Protein AF-A0A6C0CET1-F1 (afdb_monomer)

Structure (mmCIF, N/CA/C/O backbone):
data_AF-A0A6C0CET1-F1
#
_entry.id   AF-A0A6C0CET1-F1
#
loop_
_atom_site.group_PDB
_atom_site.id
_atom_site.type_symbol
_atom_site.label_atom_id
_atom_site.label_alt_id
_atom_site.label_comp_id
_atom_site.label_asym_id
_atom_site.label_entity_id
_atom_site.label_seq_id
_atom_site.pdbx_PDB_ins_code
_atom_site.Cartn_x
_atom_site.Cartn_y
_atom_site.Cartn_z
_atom_site.occupancy
_atom_site.B_iso_or_equiv
_atom_site.auth_seq_id
_atom_site.auth_comp_id
_atom_site.auth_asym_id
_atom_site.auth_atom_id
_atom_site.pdbx_PDB_model_num
ATOM 1 N N . MET A 1 1 ? -32.616 23.648 11.011 1.00 32.00 1 MET A N 1
ATOM 2 C CA . MET A 1 1 ? -31.234 23.665 11.534 1.00 32.00 1 MET A CA 1
ATOM 3 C C . MET A 1 1 ? -30.705 22.239 11.459 1.00 32.00 1 MET A C 1
ATOM 5 O O . MET A 1 1 ? -31.139 21.404 12.239 1.00 32.00 1 MET A O 1
ATOM 9 N N . LEU A 1 2 ? -29.896 21.918 10.447 1.00 30.89 2 LEU A N 1
ATOM 10 C CA . LEU A 1 2 ? -29.294 20.588 10.294 1.00 30.89 2 LEU A CA 1
ATOM 11 C C . LEU A 1 2 ? -28.073 20.526 11.212 1.00 30.89 2 LEU A C 1
ATOM 13 O O . LEU A 1 2 ? -27.046 21.128 10.916 1.00 30.89 2 LEU A O 1
ATOM 17 N N . ILE A 1 3 ? -28.205 19.862 12.359 1.00 43.94 3 ILE A N 1
ATOM 18 C CA . ILE A 1 3 ? -27.072 19.619 13.252 1.00 43.94 3 ILE A CA 1
ATOM 19 C C . ILE A 1 3 ? -26.250 18.494 12.620 1.00 43.94 3 ILE A C 1
ATOM 21 O O . ILE A 1 3 ? -26.558 17.315 12.776 1.00 43.94 3 ILE A O 1
ATOM 25 N N . THR A 1 4 ? -25.217 18.852 11.864 1.00 40.88 4 THR A N 1
ATOM 26 C CA . THR A 1 4 ? -24.211 17.895 11.399 1.00 40.88 4 THR A CA 1
ATOM 27 C C . THR A 1 4 ? -23.324 17.522 12.586 1.00 40.88 4 THR A C 1
ATOM 29 O O . THR A 1 4 ? -22.391 18.246 12.933 1.00 40.88 4 THR A O 1
ATOM 32 N N . LEU A 1 5 ? -23.648 16.419 13.263 1.00 50.38 5 LEU A N 1
ATOM 33 C CA . LEU A 1 5 ? -22.781 15.827 14.284 1.00 50.38 5 LEU A CA 1
ATOM 34 C C . LEU A 1 5 ? -21.504 15.304 13.607 1.00 50.38 5 LEU A C 1
ATOM 36 O O . LEU A 1 5 ? -21.580 14.687 12.545 1.00 50.38 5 LEU A O 1
ATOM 40 N N . SER A 1 6 ? -20.335 15.533 14.214 1.00 73.00 6 SER A N 1
ATOM 41 C CA . SER A 1 6 ? -19.096 14.875 13.779 1.00 73.00 6 SER A CA 1
ATOM 42 C C . SER A 1 6 ? -19.259 13.352 13.845 1.00 73.00 6 SER A C 1
ATOM 44 O O . SER A 1 6 ? -20.045 12.850 14.653 1.00 73.00 6 SER A O 1
ATOM 46 N N . THR A 1 7 ? -18.525 12.606 13.015 1.00 78.38 7 THR A N 1
ATOM 47 C CA . THR A 1 7 ? -18.638 11.138 12.905 1.00 78.38 7 THR A CA 1
ATOM 48 C C . THR A 1 7 ? -18.602 10.454 14.275 1.00 78.38 7 THR A C 1
ATOM 50 O O . THR A 1 7 ? -19.474 9.644 14.579 1.00 78.38 7 THR A O 1
ATOM 53 N N . ASN A 1 8 ? -17.697 10.883 15.158 1.00 83.06 8 ASN A N 1
ATOM 54 C CA . ASN A 1 8 ? -17.578 10.354 16.520 1.00 83.06 8 ASN A CA 1
ATOM 55 C C . ASN A 1 8 ? -18.785 10.699 17.405 1.00 83.06 8 ASN A C 1
ATOM 57 O O . ASN A 1 8 ? -19.277 9.838 18.124 1.00 83.06 8 ASN A O 1
ATOM 61 N N . LYS A 1 9 ? -19.349 11.910 17.304 1.00 83.00 9 LYS A N 1
ATOM 62 C CA . LYS A 1 9 ? -20.577 12.271 18.038 1.00 83.00 9 LYS A CA 1
ATOM 63 C C . LYS A 1 9 ? -21.786 11.461 17.573 1.00 83.00 9 LYS A C 1
ATOM 65 O O . LYS A 1 9 ? -22.657 11.145 18.378 1.00 83.00 9 LYS A O 1
ATOM 70 N N . ARG A 1 10 ? -21.840 11.109 16.285 1.00 87.19 10 ARG A N 1
ATOM 71 C CA . ARG A 1 10 ? -22.871 10.212 15.750 1.00 87.19 10 ARG A CA 1
ATOM 72 C C . ARG A 1 10 ? -22.705 8.791 16.291 1.00 87.19 10 ARG A C 1
ATOM 74 O O . ARG A 1 10 ? -23.705 8.174 16.635 1.00 87.19 10 ARG A O 1
ATOM 81 N N . ILE A 1 11 ? -21.471 8.300 16.400 1.00 86.31 11 ILE A N 1
ATOM 82 C CA . ILE A 1 11 ? -21.174 6.994 17.005 1.00 86.31 11 ILE A CA 1
ATOM 83 C C . ILE A 1 11 ? -21.579 6.987 18.482 1.00 86.31 11 ILE A C 1
ATOM 85 O O . ILE A 1 11 ? -22.321 6.100 18.886 1.00 86.31 11 ILE A O 1
ATOM 89 N N . ILE A 1 12 ? -21.192 8.004 19.259 1.00 89.56 12 ILE A N 1
ATOM 90 C CA . ILE A 1 12 ? -21.569 8.130 20.679 1.00 89.56 12 ILE A CA 1
ATOM 91 C C . ILE A 1 12 ? -23.089 8.144 20.841 1.00 89.56 12 ILE A C 1
ATOM 93 O O . ILE A 1 12 ? -23.617 7.422 21.676 1.00 89.56 12 ILE A O 1
ATOM 97 N N . PHE A 1 13 ? -23.799 8.913 20.010 1.00 88.88 13 PHE A N 1
ATOM 98 C CA . PHE A 1 13 ? -25.261 8.962 20.041 1.00 88.88 13 PHE A CA 1
ATOM 99 C C . PHE A 1 13 ? -25.907 7.595 19.772 1.00 88.88 13 PHE A C 1
ATOM 101 O O . PHE A 1 13 ? -26.893 7.245 20.411 1.00 88.88 13 PHE A O 1
ATOM 108 N N . LEU A 1 14 ? -25.365 6.812 18.835 1.00 90.56 14 LEU A N 1
ATOM 109 C CA . LEU A 1 14 ? -25.861 5.461 18.559 1.00 90.56 14 LEU A CA 1
ATOM 110 C C . LEU A 1 14 ? -25.511 4.488 19.694 1.00 90.56 14 LEU A C 1
ATOM 112 O O . LEU A 1 14 ? -26.349 3.681 20.086 1.00 90.56 14 LEU A O 1
ATOM 116 N N . LEU A 1 15 ? -24.302 4.585 20.255 1.00 91.31 15 LEU A N 1
ATOM 117 C CA . LEU A 1 15 ? -23.872 3.775 21.396 1.00 91.31 15 LEU A CA 1
ATOM 118 C C . LEU A 1 15 ? -24.726 4.054 22.636 1.00 91.31 15 LEU A C 1
ATOM 120 O O . LEU A 1 15 ? -25.122 3.111 23.317 1.00 91.31 15 LEU A O 1
ATOM 124 N N . SER A 1 16 ? -25.094 5.313 22.885 1.00 91.06 16 SER A N 1
ATOM 125 C CA . SER A 1 16 ? -25.897 5.695 24.050 1.00 91.06 16 SER A CA 1
ATOM 126 C C . SER A 1 16 ? -27.342 5.189 23.992 1.00 91.06 16 SER A C 1
ATOM 128 O O . SER A 1 16 ? -28.022 5.171 25.013 1.00 91.06 16 SER A O 1
ATOM 130 N N . GLN A 1 17 ? -27.833 4.761 22.820 1.00 93.12 17 GLN A N 1
ATOM 131 C CA . GLN A 1 17 ? -29.121 4.059 22.703 1.00 93.12 17 GLN A CA 1
ATOM 132 C C . GLN A 1 17 ? -29.055 2.610 23.212 1.00 93.12 17 GLN A C 1
ATOM 134 O O . GLN A 1 17 ? -30.092 2.035 23.534 1.00 93.12 17 GLN A O 1
ATOM 139 N N . LEU A 1 18 ? -27.858 2.021 23.275 1.00 93.31 18 LEU A N 1
ATOM 140 C CA . LEU A 1 18 ? -27.628 0.632 23.685 1.00 93.31 18 LEU A CA 1
ATOM 141 C C . LEU A 1 18 ? -26.999 0.538 25.081 1.00 93.31 18 LEU A C 1
ATOM 143 O O . LEU A 1 18 ? -27.292 -0.391 25.831 1.00 93.31 18 LEU A O 1
ATOM 147 N N . ILE A 1 19 ? -26.137 1.494 25.427 1.00 92.19 19 ILE A N 1
ATOM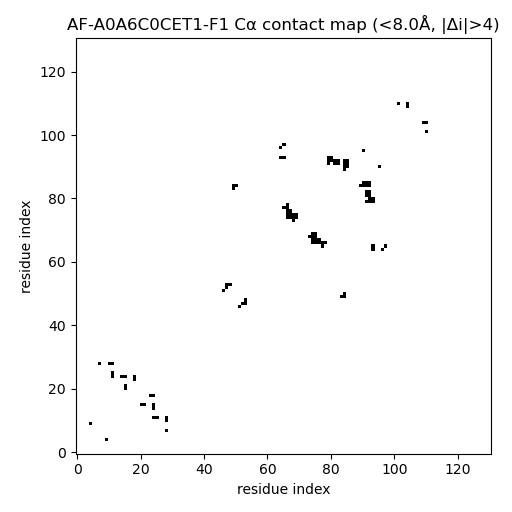 148 C CA . ILE A 1 19 ? -25.365 1.531 26.667 1.00 92.19 19 ILE A CA 1
ATOM 149 C C . ILE A 1 19 ? -25.694 2.838 27.387 1.00 92.19 19 ILE A C 1
ATOM 151 O O . ILE A 1 19 ? -25.266 3.913 26.976 1.00 92.19 19 ILE A O 1
ATOM 155 N N . ASN A 1 20 ? -26.430 2.751 28.496 1.00 89.94 20 ASN A N 1
ATOM 156 C CA . ASN A 1 20 ? -26.809 3.914 29.305 1.00 89.94 20 ASN A CA 1
ATOM 157 C C . ASN A 1 20 ? -25.696 4.338 30.285 1.00 89.94 20 ASN A C 1
ATOM 159 O O . ASN A 1 20 ? -25.950 4.594 31.457 1.00 89.94 20 ASN A O 1
ATOM 163 N N . GLU A 1 21 ? -24.452 4.347 29.811 1.00 93.50 21 GLU A N 1
ATOM 164 C CA . GLU A 1 21 ? -23.271 4.788 30.555 1.00 93.50 21 GLU A CA 1
ATOM 165 C C . GLU A 1 21 ? -22.368 5.586 29.597 1.00 93.50 21 GLU A C 1
ATOM 167 O O . GLU A 1 21 ? -21.659 4.993 28.771 1.00 93.50 21 GLU A O 1
ATOM 172 N N . PRO A 1 22 ? -22.410 6.931 29.650 1.00 89.06 22 PRO A N 1
ATOM 173 C CA . PRO A 1 22 ? -21.672 7.792 28.727 1.00 89.06 22 PRO A CA 1
ATOM 174 C C . PRO A 1 22 ? -20.159 7.562 28.758 1.00 89.06 22 PRO A C 1
ATOM 176 O O . PRO A 1 22 ? -19.528 7.552 27.703 1.00 89.06 22 PRO A O 1
ATOM 179 N N . ALA A 1 23 ? -19.587 7.290 29.937 1.00 92.19 23 ALA A N 1
ATOM 180 C CA . ALA A 1 23 ? -18.148 7.075 30.080 1.00 92.19 23 ALA A CA 1
ATOM 181 C C . ALA A 1 23 ? -17.658 5.855 29.281 1.00 92.19 23 ALA A C 1
ATOM 183 O O . ALA A 1 23 ? -16.565 5.868 28.715 1.00 92.19 23 ALA A O 1
ATOM 184 N N . ILE A 1 24 ? -18.482 4.806 29.195 1.00 91.38 24 ILE A N 1
ATOM 185 C CA . ILE A 1 24 ? -18.179 3.615 28.392 1.00 91.38 24 ILE A CA 1
ATOM 186 C C . ILE A 1 24 ? -18.258 3.947 26.898 1.00 91.38 24 ILE A C 1
ATOM 188 O O . ILE A 1 24 ? -17.389 3.527 26.136 1.00 91.38 24 ILE A O 1
ATOM 192 N N . CYS A 1 25 ? -19.258 4.725 26.475 1.00 91.44 25 CYS A N 1
ATOM 193 C CA . CYS A 1 25 ? -19.407 5.137 25.077 1.00 91.44 25 CYS A CA 1
ATOM 194 C C . CYS A 1 25 ? -18.206 5.965 24.596 1.00 91.44 25 CYS A C 1
ATOM 196 O O . CYS A 1 25 ? -17.677 5.706 23.514 1.00 91.44 25 CYS A O 1
ATOM 198 N N . ASP A 1 26 ? -17.744 6.907 25.421 1.00 90.00 26 ASP A N 1
ATOM 199 C CA . ASP A 1 26 ? -16.560 7.718 25.129 1.00 90.00 26 ASP A CA 1
ATOM 200 C C . ASP A 1 26 ? -15.297 6.851 25.053 1.00 90.00 26 ASP A C 1
ATOM 202 O O . ASP A 1 26 ? -14.500 6.994 24.123 1.00 90.00 26 ASP A O 1
ATOM 206 N N . LYS A 1 27 ? -15.148 5.885 25.970 1.00 94.31 27 LYS A N 1
ATOM 207 C CA . LYS A 1 27 ? -14.000 4.970 25.975 1.00 94.31 27 LYS A CA 1
ATOM 208 C C . LYS A 1 27 ? -13.947 4.080 24.734 1.00 94.31 27 LYS A C 1
ATOM 210 O O . LYS A 1 27 ? -12.866 3.847 24.201 1.00 94.31 27 LYS A O 1
ATOM 215 N N . ILE A 1 28 ? -15.094 3.598 24.255 1.00 92.12 28 ILE A N 1
ATOM 216 C CA . ILE A 1 28 ? -15.174 2.801 23.021 1.00 92.12 28 ILE A CA 1
ATOM 217 C C . ILE A 1 28 ? -14.680 3.616 21.822 1.00 92.12 28 ILE A C 1
ATOM 219 O O . ILE A 1 28 ? -13.914 3.107 21.007 1.00 92.12 28 ILE A O 1
ATOM 223 N N . VAL A 1 29 ? -15.096 4.880 21.717 1.00 91.75 29 VAL A N 1
ATOM 224 C CA . VAL A 1 29 ? -14.665 5.756 20.620 1.00 91.75 29 VAL A CA 1
ATOM 225 C C . VAL A 1 29 ? -13.177 6.075 20.706 1.00 91.75 29 VAL A C 1
ATOM 227 O O . VAL A 1 29 ? -12.511 6.075 19.675 1.00 91.75 29 VAL A O 1
ATOM 230 N N . GLU A 1 30 ? -12.646 6.283 21.910 1.00 92.44 30 GLU A N 1
ATOM 231 C CA . GLU A 1 30 ? -11.210 6.484 22.121 1.00 92.44 30 GLU A CA 1
ATOM 232 C C . GLU A 1 30 ? -10.392 5.272 21.648 1.00 92.44 30 GLU A C 1
ATOM 234 O O . GLU A 1 30 ? -9.458 5.440 20.868 1.00 92.44 30 GLU A O 1
ATOM 239 N N . ILE A 1 31 ? -10.788 4.053 22.039 1.00 94.44 31 ILE A N 1
ATOM 240 C CA . ILE A 1 31 ? -10.128 2.810 21.599 1.00 94.44 31 ILE A CA 1
ATOM 241 C C . ILE A 1 31 ? -10.171 2.691 20.073 1.00 94.44 31 ILE A C 1
ATOM 243 O O . ILE A 1 31 ? -9.147 2.459 19.438 1.00 94.44 31 ILE A O 1
ATOM 247 N N . LYS A 1 32 ? -11.344 2.913 19.474 1.00 92.25 32 LYS A N 1
ATOM 248 C CA . LYS A 1 32 ? -11.528 2.875 18.020 1.00 92.25 32 LYS A CA 1
ATOM 249 C C . LYS A 1 32 ? -10.634 3.898 17.304 1.00 92.25 32 LYS A C 1
ATOM 251 O O . LYS A 1 32 ? -10.026 3.568 16.290 1.00 92.25 32 LYS A O 1
ATOM 256 N N . ASP A 1 33 ? -10.503 5.117 17.827 1.00 90.50 33 ASP A N 1
ATOM 257 C CA . ASP A 1 33 ? -9.622 6.142 17.251 1.00 90.50 33 ASP A CA 1
ATOM 258 C C . ASP A 1 33 ? -8.130 5.775 17.385 1.00 90.50 33 ASP A C 1
ATOM 260 O O . ASP A 1 33 ? -7.329 6.103 16.506 1.00 90.50 33 ASP A O 1
ATOM 264 N N . GLU A 1 34 ? -7.729 5.113 18.472 1.00 94.38 34 GLU A N 1
ATOM 265 C CA . GLU A 1 34 ? -6.367 4.591 18.639 1.00 94.38 34 GLU A CA 1
ATOM 266 C C . GLU A 1 34 ? -6.064 3.450 17.660 1.00 94.38 34 GLU A C 1
ATOM 268 O O . GLU A 1 34 ? -4.998 3.443 17.035 1.00 94.38 34 GLU A O 1
ATOM 273 N N . GLU A 1 35 ? -7.004 2.521 17.480 1.00 94.56 35 GLU A N 1
ATOM 274 C CA . GLU A 1 35 ? -6.880 1.417 16.527 1.00 94.56 35 GLU A CA 1
ATOM 275 C C . GLU A 1 35 ? -6.797 1.923 15.084 1.00 94.56 35 GLU A C 1
ATOM 277 O O . GLU A 1 35 ? -5.878 1.543 14.360 1.00 94.56 35 GLU A O 1
ATOM 282 N N . GLU A 1 36 ? -7.655 2.867 14.686 1.00 91.69 36 GLU A N 1
ATOM 283 C CA . GLU A 1 36 ? -7.603 3.468 13.347 1.00 91.69 36 GLU A CA 1
ATOM 284 C C . GLU A 1 36 ? -6.259 4.151 13.066 1.00 91.69 36 GLU A C 1
ATOM 286 O O . GLU A 1 36 ? -5.698 4.007 11.977 1.00 91.69 36 GLU A O 1
ATOM 291 N N . LYS A 1 37 ? -5.702 4.875 14.046 1.00 93.19 37 LYS A N 1
ATOM 292 C CA . LYS A 1 37 ? -4.375 5.500 13.907 1.00 93.19 37 LYS A CA 1
ATOM 293 C C . LYS A 1 37 ? -3.279 4.456 13.748 1.00 93.19 37 LYS A C 1
ATOM 295 O O . LYS A 1 37 ? -2.374 4.639 12.932 1.00 93.19 37 LYS A O 1
ATOM 300 N N . LYS A 1 38 ? -3.344 3.377 14.529 1.00 95.56 38 LYS A N 1
ATOM 301 C CA . LYS A 1 38 ? -2.374 2.282 14.475 1.00 95.56 38 LYS A CA 1
ATOM 302 C C . LYS A 1 38 ? -2.420 1.571 13.124 1.00 95.56 38 LYS A C 1
ATOM 304 O O . LYS A 1 38 ? -1.366 1.338 12.532 1.00 95.56 38 LYS A O 1
ATOM 309 N N . ASP A 1 39 ? -3.614 1.286 12.620 1.00 93.31 39 ASP A N 1
ATOM 310 C CA . ASP A 1 39 ? -3.809 0.632 11.329 1.00 93.31 39 ASP A CA 1
ATOM 311 C C . ASP A 1 39 ? -3.380 1.531 10.169 1.00 93.31 39 ASP A C 1
ATOM 313 O O . ASP A 1 39 ? -2.669 1.077 9.271 1.00 93.31 39 ASP A O 1
ATOM 317 N N . ALA A 1 40 ? -3.714 2.824 10.219 1.00 91.62 40 ALA A N 1
ATOM 318 C CA . ALA A 1 40 ? -3.252 3.796 9.232 1.00 91.62 40 ALA A CA 1
ATOM 319 C C . ALA A 1 40 ? -1.718 3.883 9.205 1.00 91.62 40 ALA A C 1
ATOM 321 O O . ALA A 1 40 ? -1.107 3.833 8.134 1.00 91.62 40 ALA A O 1
ATOM 322 N N . LEU A 1 41 ? -1.078 3.962 10.377 1.00 93.94 41 LEU A N 1
ATOM 323 C CA . LEU A 1 41 ? 0.379 3.984 10.482 1.00 93.94 41 LEU A CA 1
ATOM 324 C C . LEU A 1 41 ? 0.998 2.709 9.904 1.00 93.94 41 LEU A C 1
ATOM 326 O O . LEU A 1 41 ? 1.929 2.794 9.104 1.00 93.94 41 LEU A O 1
ATOM 330 N N . LYS A 1 42 ? 0.464 1.542 10.275 1.00 94.62 42 LYS A N 1
ATOM 331 C CA . LYS A 1 42 ? 0.928 0.246 9.776 1.00 94.62 42 LYS A CA 1
ATOM 332 C C . LYS A 1 42 ? 0.823 0.166 8.254 1.00 94.62 42 LYS A C 1
ATOM 334 O O . LYS A 1 42 ? 1.804 -0.165 7.597 1.00 94.62 42 LYS A O 1
ATOM 339 N N . TYR A 1 43 ? -0.323 0.545 7.694 1.00 89.62 43 TYR A N 1
ATOM 340 C CA . TYR A 1 43 ? -0.549 0.562 6.251 1.00 89.62 43 TYR A CA 1
ATOM 341 C C . TYR A 1 43 ? 0.469 1.438 5.507 1.00 89.62 43 TYR A C 1
ATOM 343 O O . TYR A 1 43 ? 1.051 1.022 4.501 1.00 89.62 43 TYR A O 1
ATOM 351 N N . HIS A 1 44 ? 0.709 2.656 5.999 1.00 89.62 44 HIS A N 1
ATOM 352 C CA . HIS A 1 44 ? 1.673 3.562 5.380 1.00 89.62 44 HIS A CA 1
ATOM 353 C C . HIS A 1 44 ? 3.114 3.070 5.531 1.00 89.62 44 HIS A C 1
ATOM 355 O O . HIS A 1 44 ? 3.891 3.190 4.582 1.00 89.62 44 HIS A O 1
ATOM 361 N N . TYR A 1 45 ? 3.457 2.483 6.678 1.00 91.31 45 TYR A N 1
ATOM 362 C CA . TYR A 1 45 ? 4.774 1.907 6.926 1.00 91.31 45 TYR A CA 1
ATOM 363 C C . TYR A 1 45 ? 5.065 0.724 5.996 1.00 91.31 45 TYR A C 1
ATOM 365 O O . TYR A 1 45 ? 6.076 0.734 5.298 1.00 91.31 45 TYR A O 1
ATOM 373 N N . GLU A 1 46 ? 4.150 -0.245 5.905 1.00 88.50 46 GLU A N 1
ATOM 374 C CA . GLU A 1 46 ? 4.294 -1.416 5.031 1.00 88.50 46 GLU A CA 1
ATOM 375 C C . GLU A 1 46 ? 4.421 -1.010 3.559 1.00 88.50 46 GLU A C 1
ATOM 377 O O . GLU A 1 46 ? 5.242 -1.560 2.823 1.00 88.50 46 GLU A O 1
ATOM 382 N N . ARG A 1 47 ? 3.650 -0.011 3.113 1.00 84.44 47 ARG A N 1
ATOM 383 C CA . ARG A 1 47 ? 3.801 0.541 1.761 1.00 84.44 47 ARG A CA 1
ATOM 384 C C . ARG A 1 47 ? 5.151 1.207 1.562 1.00 84.44 47 ARG A C 1
ATOM 386 O O . ARG A 1 47 ? 5.776 0.991 0.527 1.00 84.44 47 ARG A O 1
ATOM 393 N N . TRP A 1 48 ? 5.593 2.024 2.514 1.00 87.56 48 TRP A N 1
ATOM 394 C CA . TRP A 1 48 ? 6.888 2.683 2.414 1.00 87.56 48 TRP A CA 1
ATOM 395 C C . TRP A 1 48 ? 8.013 1.654 2.306 1.00 87.56 48 TRP A C 1
ATOM 397 O O . TRP A 1 48 ? 8.821 1.744 1.386 1.00 87.56 48 TRP A O 1
ATOM 407 N N . GLU A 1 49 ? 8.022 0.642 3.169 1.00 85.62 49 GLU A N 1
ATOM 408 C CA . GLU A 1 49 ? 9.043 -0.404 3.189 1.00 85.62 49 GLU A CA 1
ATOM 409 C C . GLU A 1 49 ? 9.058 -1.213 1.883 1.00 85.62 49 GLU A C 1
ATOM 411 O O . GLU A 1 49 ? 10.103 -1.348 1.242 1.00 85.62 49 GLU A O 1
ATOM 416 N N . ASN A 1 50 ? 7.895 -1.695 1.436 1.00 82.38 50 ASN A N 1
ATOM 417 C CA . ASN A 1 50 ? 7.800 -2.607 0.292 1.00 82.38 50 ASN A CA 1
ATOM 418 C C . ASN A 1 50 ? 7.855 -1.921 -1.077 1.00 82.38 50 ASN A C 1
ATOM 420 O O . ASN A 1 50 ? 8.159 -2.580 -2.072 1.00 82.38 50 ASN A O 1
ATOM 424 N N . ILE A 1 51 ? 7.584 -0.617 -1.143 1.00 82.56 51 ILE A N 1
ATOM 425 C CA . ILE A 1 51 ? 7.635 0.160 -2.385 1.00 82.56 51 ILE A CA 1
ATOM 426 C C . ILE A 1 51 ? 8.909 1.007 -2.400 1.00 82.56 51 ILE A C 1
ATOM 428 O O . ILE A 1 51 ? 9.831 0.710 -3.161 1.00 82.56 51 ILE A O 1
ATOM 432 N N . ALA A 1 52 ? 8.987 2.021 -1.535 1.00 78.38 52 ALA A N 1
ATOM 433 C CA . ALA A 1 52 ? 10.032 3.042 -1.570 1.00 78.38 52 ALA A CA 1
ATOM 434 C C . ALA A 1 52 ? 11.362 2.568 -0.962 1.00 78.38 52 ALA A C 1
ATOM 436 O O . ALA A 1 52 ? 12.390 2.632 -1.629 1.00 78.38 52 ALA A O 1
ATOM 437 N N . GLY A 1 53 ? 11.367 2.054 0.271 1.00 77.19 53 GLY A N 1
ATOM 438 C CA . GLY A 1 53 ? 12.584 1.548 0.925 1.00 77.19 53 GLY A CA 1
ATOM 439 C C . GLY A 1 53 ? 13.202 0.393 0.138 1.00 77.19 53 GLY A C 1
ATOM 440 O O . GLY A 1 53 ? 14.396 0.355 -0.146 1.00 77.19 53 GLY A O 1
ATOM 441 N N . SER A 1 54 ? 12.325 -0.478 -0.341 1.00 72.81 54 SER A N 1
ATOM 442 C CA . SER A 1 54 ? 12.570 -1.500 -1.340 1.00 72.81 54 SER A CA 1
ATOM 443 C C . SER A 1 54 ? 13.403 -1.013 -2.541 1.00 72.81 54 SER A C 1
ATOM 445 O O . SER A 1 54 ? 14.260 -1.763 -3.013 1.00 72.81 54 SER A O 1
ATOM 447 N N . HIS A 1 55 ? 13.137 0.197 -3.037 1.00 73.81 55 HIS A N 1
ATOM 448 C CA . HIS A 1 55 ? 13.800 0.755 -4.209 1.00 73.81 55 HIS A CA 1
ATOM 449 C C . HIS A 1 55 ? 15.197 1.276 -3.893 1.00 73.81 55 HIS A C 1
ATOM 451 O O . HIS A 1 55 ? 16.147 0.974 -4.614 1.00 73.81 55 HIS A O 1
ATOM 457 N N . TYR A 1 56 ? 15.337 1.966 -2.761 1.00 69.12 56 TYR A N 1
ATOM 458 C CA . TYR A 1 56 ? 16.633 2.426 -2.266 1.00 69.12 56 TYR A CA 1
ATOM 459 C C . TYR A 1 56 ? 17.626 1.273 -2.064 1.00 69.12 56 TYR A C 1
ATOM 461 O O . TYR A 1 56 ? 18.777 1.387 -2.464 1.00 69.12 56 TYR A O 1
ATOM 469 N N . ILE A 1 57 ? 17.180 0.139 -1.515 1.00 68.19 57 ILE A N 1
ATOM 470 C CA . ILE A 1 57 ? 18.053 -1.025 -1.267 1.00 68.19 57 ILE A CA 1
ATOM 471 C C . ILE A 1 57 ? 18.514 -1.693 -2.578 1.00 68.19 57 ILE A C 1
ATOM 473 O O . ILE A 1 57 ? 19.642 -2.181 -2.681 1.00 68.19 57 ILE A O 1
ATOM 477 N N . LEU A 1 58 ? 17.645 -1.738 -3.592 1.00 65.75 58 LEU A N 1
ATOM 478 C CA . LEU A 1 58 ? 17.938 -2.390 -4.874 1.00 65.75 58 LEU A CA 1
ATOM 479 C C . LEU A 1 58 ? 18.876 -1.575 -5.761 1.00 65.75 58 LEU A C 1
ATOM 481 O O . LEU A 1 58 ? 19.721 -2.165 -6.434 1.00 65.75 58 LEU A O 1
ATOM 485 N N . HIS A 1 59 ? 18.761 -0.244 -5.725 1.00 63.34 59 HIS A N 1
ATOM 486 C CA . HIS A 1 59 ? 19.647 0.654 -6.468 1.00 63.34 59 HIS A CA 1
ATOM 487 C C . HIS A 1 59 ? 21.132 0.344 -6.209 1.00 63.34 59 HIS A C 1
ATOM 489 O O . HIS A 1 59 ? 21.945 0.401 -7.131 1.00 63.34 59 HIS A O 1
ATOM 495 N N . ASP A 1 60 ? 21.472 -0.045 -4.979 1.00 56.50 60 ASP A N 1
ATOM 496 C CA . ASP A 1 60 ? 22.857 -0.248 -4.554 1.00 56.50 60 ASP A CA 1
ATOM 497 C C . ASP A 1 60 ? 23.397 -1.665 -4.827 1.00 56.50 60 ASP A C 1
ATOM 499 O O . ASP A 1 60 ? 24.596 -1.902 -4.687 1.00 56.50 60 ASP A O 1
ATOM 503 N N . THR A 1 61 ? 22.546 -2.623 -5.220 1.00 58.06 61 THR A N 1
ATOM 504 C CA . THR A 1 61 ? 22.905 -4.057 -5.231 1.00 58.06 61 THR A CA 1
ATOM 505 C C . THR A 1 61 ? 22.740 -4.773 -6.573 1.00 58.06 61 THR A C 1
ATOM 507 O O . THR A 1 61 ? 23.100 -5.949 -6.663 1.00 58.06 61 THR A O 1
ATOM 510 N N . HIS A 1 62 ? 22.240 -4.119 -7.630 1.00 57.50 62 HIS A N 1
ATOM 511 C CA . HIS A 1 62 ? 21.905 -4.807 -8.886 1.00 57.50 62 HIS A CA 1
ATOM 512 C C . HIS A 1 62 ? 22.653 -4.302 -10.131 1.00 57.50 62 HIS A C 1
ATOM 514 O O . HIS A 1 62 ? 22.598 -3.129 -10.496 1.00 57.50 62 HIS A O 1
ATOM 520 N N . ALA A 1 63 ? 23.295 -5.240 -10.841 1.00 53.28 63 ALA A N 1
ATOM 521 C CA . ALA A 1 63 ? 23.851 -5.058 -12.182 1.00 53.28 63 ALA A CA 1
ATOM 522 C C . ALA A 1 63 ? 23.079 -5.932 -13.192 1.00 53.28 63 ALA A C 1
ATOM 524 O O . ALA A 1 63 ? 22.861 -7.118 -12.950 1.00 53.28 63 ALA A O 1
ATOM 525 N N . GLY A 1 64 ? 22.679 -5.359 -14.336 1.00 55.50 64 GLY A N 1
ATOM 526 C CA . GLY A 1 64 ? 21.929 -6.061 -15.395 1.00 55.50 64 GLY A CA 1
ATOM 527 C C . GLY A 1 64 ? 20.401 -5.957 -15.274 1.00 55.50 64 GLY A C 1
ATOM 528 O O . GLY A 1 64 ? 19.720 -6.985 -15.290 1.00 55.50 64 GLY A O 1
ATOM 529 N N . LYS A 1 65 ? 19.907 -4.715 -15.181 1.00 56.91 65 LYS A N 1
ATOM 530 C CA . LYS A 1 65 ? 18.562 -4.275 -14.752 1.00 56.91 65 LYS A CA 1
ATOM 531 C C . LYS A 1 65 ? 17.381 -4.729 -15.619 1.00 56.91 65 LYS A C 1
ATOM 533 O O . LYS A 1 65 ? 16.280 -4.912 -15.114 1.00 56.91 65 LYS A O 1
ATOM 538 N N . PHE A 1 66 ? 17.609 -5.017 -16.900 1.00 58.31 66 PHE A N 1
ATOM 539 C CA . PHE A 1 66 ? 16.547 -5.467 -17.806 1.00 58.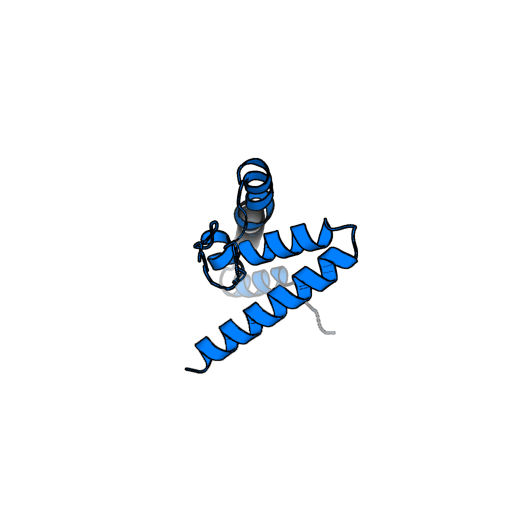31 66 PHE A CA 1
ATOM 540 C C . PHE A 1 66 ? 16.747 -6.894 -18.302 1.00 58.31 66 PHE A C 1
ATOM 542 O O . PHE A 1 66 ? 17.852 -7.457 -18.304 1.00 58.31 66 PHE A O 1
ATOM 549 N N . SER A 1 67 ? 15.646 -7.451 -18.796 1.00 53.94 67 SER A N 1
ATOM 550 C CA . SER A 1 67 ? 15.655 -8.445 -19.866 1.00 53.94 67 SER A CA 1
ATOM 551 C C . SER A 1 67 ? 16.298 -7.797 -21.099 1.00 53.94 67 SER A C 1
ATOM 553 O O . SER A 1 67 ? 15.622 -7.157 -21.896 1.00 53.94 67 SER A O 1
ATOM 555 N N . ILE A 1 68 ? 17.629 -7.837 -21.195 1.00 51.59 68 ILE A N 1
ATOM 556 C CA . ILE A 1 68 ? 18.357 -7.181 -22.286 1.00 51.59 68 ILE A CA 1
ATOM 557 C C . ILE A 1 68 ? 18.048 -7.925 -23.590 1.00 51.59 68 ILE A C 1
ATOM 559 O O . ILE A 1 68 ? 18.302 -9.128 -23.709 1.00 51.59 68 ILE A O 1
ATOM 563 N N . ILE A 1 69 ? 17.539 -7.191 -24.580 1.00 54.19 69 ILE A N 1
ATOM 564 C CA . ILE A 1 69 ? 17.508 -7.624 -25.978 1.00 54.19 69 ILE A CA 1
ATOM 565 C C . ILE A 1 69 ? 18.936 -7.445 -26.496 1.00 54.19 69 ILE A C 1
ATOM 567 O O . ILE A 1 69 ? 19.341 -6.351 -26.870 1.00 54.19 69 ILE A O 1
ATOM 571 N N . HIS A 1 70 ? 19.745 -8.502 -26.416 1.00 48.88 70 HIS A N 1
ATOM 572 C CA . HIS A 1 70 ? 21.172 -8.409 -26.737 1.00 48.88 70 HIS A CA 1
ATOM 573 C C . HIS A 1 70 ? 21.440 -8.251 -28.236 1.00 48.88 70 HIS A C 1
ATOM 575 O O . HIS A 1 70 ? 22.487 -7.728 -28.597 1.00 48.88 70 HIS A O 1
ATOM 581 N N . ASN A 1 71 ? 20.527 -8.731 -29.082 1.00 46.41 71 ASN A N 1
ATOM 582 C CA . ASN A 1 71 ? 20.484 -8.554 -30.533 1.00 46.41 71 ASN A CA 1
ATOM 583 C C . ASN A 1 71 ? 19.095 -8.999 -31.015 1.00 46.41 71 ASN A C 1
ATOM 585 O O . ASN A 1 71 ? 18.476 -9.839 -30.362 1.00 46.41 71 ASN A O 1
ATOM 589 N N . GLU A 1 72 ? 18.633 -8.506 -32.169 1.00 53.84 72 GLU A N 1
ATOM 590 C CA . GLU A 1 72 ? 17.332 -8.850 -32.790 1.00 53.84 72 GLU A CA 1
ATOM 591 C C . GLU A 1 72 ? 17.082 -10.366 -32.979 1.00 53.84 72 GLU A C 1
ATOM 593 O O . GLU A 1 72 ? 15.983 -10.788 -33.323 1.00 53.84 72 GLU A O 1
ATOM 598 N N . THR A 1 73 ? 18.102 -11.193 -32.751 1.00 55.59 73 THR A N 1
ATOM 599 C CA . THR A 1 73 ? 18.094 -12.652 -32.862 1.00 55.59 73 THR A CA 1
ATOM 600 C C . THR A 1 73 ? 18.057 -13.403 -31.529 1.00 55.59 73 THR A C 1
ATOM 602 O O . THR A 1 73 ? 17.657 -14.563 -31.529 1.00 55.59 73 THR A O 1
ATOM 605 N N . ASN A 1 74 ? 18.446 -12.795 -30.400 1.00 53.38 74 ASN A N 1
ATOM 606 C CA . ASN A 1 74 ? 18.548 -13.482 -29.105 1.00 53.38 74 ASN A CA 1
ATOM 607 C C . ASN A 1 74 ? 17.891 -12.662 -27.986 1.00 53.38 74 ASN A C 1
ATOM 609 O O . ASN A 1 74 ? 18.458 -11.690 -27.479 1.00 53.38 74 ASN A O 1
ATOM 613 N N . TYR A 1 75 ? 16.705 -13.106 -27.571 1.00 59.34 75 TYR A N 1
ATOM 614 C CA . TYR A 1 75 ? 15.937 -12.522 -26.474 1.00 59.34 75 TYR A CA 1
ATOM 615 C C . TYR A 1 75 ? 16.228 -13.273 -25.170 1.00 59.34 75 TYR A C 1
ATOM 617 O O . TYR A 1 75 ? 15.948 -14.468 -25.065 1.00 59.34 75 TYR A O 1
ATOM 625 N N . ILE A 1 76 ? 16.764 -12.582 -24.158 1.00 59.19 76 ILE A N 1
ATOM 626 C CA . ILE A 1 76 ? 16.908 -13.140 -22.806 1.00 59.19 76 ILE A CA 1
ATOM 627 C C . ILE A 1 76 ? 15.801 -12.558 -21.933 1.00 59.19 76 ILE A C 1
ATOM 629 O O . ILE A 1 76 ? 15.925 -11.459 -21.392 1.00 59.19 76 ILE A O 1
ATOM 633 N N . VAL A 1 77 ? 14.712 -13.312 -21.787 1.00 62.66 77 VAL A N 1
ATOM 634 C CA . VAL A 1 77 ? 13.623 -12.965 -20.868 1.00 62.66 77 VAL A CA 1
ATOM 635 C C . VAL A 1 77 ? 14.086 -13.242 -19.439 1.00 62.66 77 VAL A C 1
ATOM 637 O O . VAL A 1 77 ? 14.313 -14.393 -19.060 1.00 62.66 77 VAL A O 1
ATOM 640 N N . LYS A 1 78 ? 14.225 -12.190 -18.629 1.00 65.31 78 LYS A N 1
ATOM 641 C CA . LYS A 1 78 ? 14.476 -12.307 -17.191 1.00 65.31 78 LYS A CA 1
ATOM 642 C C . LYS A 1 78 ? 13.171 -12.108 -16.433 1.00 65.31 78 LYS A C 1
ATOM 644 O O . LYS A 1 78 ? 12.386 -11.214 -16.741 1.00 65.31 78 LYS A O 1
ATOM 649 N N . LYS A 1 79 ? 12.956 -12.926 -15.403 1.00 68.31 79 LYS A N 1
ATOM 650 C CA . LYS A 1 79 ? 11.831 -12.739 -14.478 1.00 68.31 79 LYS A CA 1
ATOM 651 C C . LYS A 1 79 ? 11.963 -11.401 -13.748 1.00 68.31 79 LYS A C 1
ATOM 653 O O . LYS A 1 79 ? 13.077 -10.919 -13.535 1.00 68.31 79 LYS A O 1
ATOM 658 N N . ASP A 1 80 ? 10.829 -10.827 -13.354 1.00 69.62 80 ASP A N 1
ATOM 659 C CA . ASP A 1 80 ? 10.821 -9.659 -12.478 1.00 69.62 80 ASP A CA 1
ATOM 660 C C . ASP A 1 80 ? 11.578 -9.994 -11.187 1.00 69.62 80 ASP A C 1
ATOM 662 O O . ASP A 1 80 ? 11.341 -11.032 -10.561 1.00 69.62 80 ASP A O 1
ATOM 666 N N . HIS A 1 81 ? 12.523 -9.137 -10.816 1.00 73.25 81 HIS A N 1
ATOM 667 C CA . HIS A 1 81 ? 13.357 -9.357 -9.646 1.00 73.25 81 HIS A CA 1
ATOM 668 C C . HIS A 1 81 ? 12.645 -8.943 -8.350 1.00 73.25 81 HIS A C 1
ATOM 670 O O . HIS A 1 81 ? 13.114 -9.299 -7.267 1.00 73.25 81 HIS A O 1
ATOM 676 N N . LYS A 1 82 ? 11.496 -8.247 -8.430 1.00 76.31 82 LYS A N 1
ATOM 677 C CA . LYS A 1 82 ? 10.699 -7.870 -7.257 1.00 76.31 82 LYS A CA 1
ATOM 678 C C . LYS A 1 82 ? 9.214 -8.219 -7.403 1.00 76.31 82 LYS A C 1
ATOM 680 O O . LYS A 1 82 ? 8.363 -7.332 -7.486 1.00 76.31 82 LYS A O 1
ATOM 685 N N . PRO A 1 83 ? 8.859 -9.513 -7.314 1.00 76.62 83 PRO A N 1
ATOM 686 C CA . PRO A 1 83 ? 7.467 -9.950 -7.421 1.00 76.62 83 PRO A CA 1
ATOM 687 C C . PRO A 1 83 ? 6.565 -9.354 -6.331 1.00 76.62 83 PRO A C 1
ATOM 689 O O . PRO A 1 83 ? 5.390 -9.121 -6.577 1.00 76.62 83 PRO A O 1
ATOM 692 N N . ILE A 1 84 ? 7.102 -9.044 -5.143 1.00 80.38 84 ILE A N 1
ATOM 693 C CA . ILE A 1 84 ? 6.342 -8.378 -4.069 1.00 80.38 84 ILE A CA 1
ATOM 694 C C . ILE A 1 84 ? 5.866 -6.988 -4.514 1.00 80.38 84 ILE A C 1
ATOM 696 O O . ILE A 1 84 ? 4.717 -6.629 -4.277 1.00 80.38 84 ILE A O 1
ATOM 700 N N . PHE A 1 85 ? 6.717 -6.224 -5.201 1.00 80.75 85 PHE A N 1
ATOM 701 C CA . PHE A 1 85 ? 6.349 -4.904 -5.708 1.00 80.75 85 PHE A CA 1
ATOM 702 C C . PHE A 1 85 ? 5.251 -5.006 -6.763 1.00 80.75 85 PHE A C 1
ATOM 704 O O . PHE A 1 85 ? 4.270 -4.264 -6.697 1.00 80.75 85 PHE A O 1
ATOM 711 N N . TYR A 1 86 ? 5.375 -5.967 -7.681 1.00 82.75 86 TYR A N 1
ATOM 712 C CA . TYR A 1 86 ? 4.335 -6.255 -8.665 1.00 82.75 86 TYR A CA 1
ATOM 713 C C . TYR A 1 86 ? 3.014 -6.651 -7.997 1.00 82.75 86 TYR A C 1
ATOM 715 O O . TYR A 1 86 ? 1.972 -6.098 -8.327 1.00 82.75 86 TYR A O 1
ATOM 723 N N . ASN A 1 87 ? 3.045 -7.532 -6.996 1.00 83.06 87 ASN A N 1
ATOM 724 C CA . ASN A 1 87 ? 1.840 -7.962 -6.284 1.00 83.06 87 ASN A CA 1
ATOM 725 C C . ASN A 1 87 ? 1.127 -6.807 -5.561 1.00 83.06 87 ASN A C 1
ATOM 727 O O . ASN A 1 87 ? -0.091 -6.841 -5.409 1.00 83.06 87 ASN A O 1
ATOM 731 N N . ILE A 1 88 ? 1.871 -5.793 -5.110 1.00 81.69 88 ILE A N 1
ATOM 732 C CA . ILE A 1 88 ? 1.317 -4.635 -4.394 1.00 81.69 88 ILE A CA 1
ATOM 733 C C . ILE A 1 88 ? 0.829 -3.546 -5.358 1.00 81.69 88 ILE A C 1
ATOM 735 O O . ILE A 1 88 ? -0.182 -2.898 -5.092 1.00 81.69 88 ILE A O 1
ATOM 739 N N . THR A 1 89 ? 1.561 -3.299 -6.445 1.00 81.94 89 THR A N 1
ATOM 740 C CA . THR A 1 89 ? 1.347 -2.130 -7.318 1.00 81.94 89 THR A CA 1
ATOM 741 C C . THR A 1 89 ? 0.714 -2.472 -8.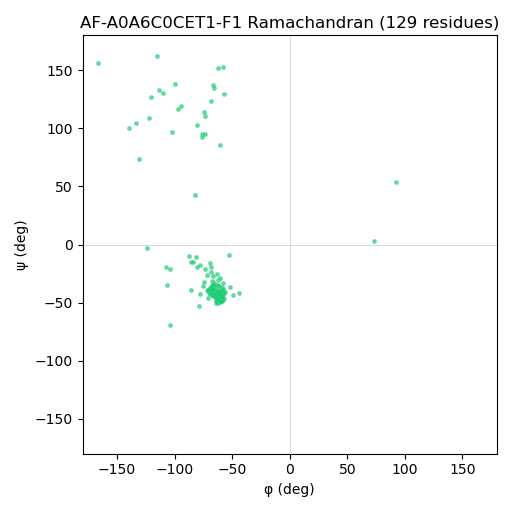665 1.00 81.94 89 THR A C 1
ATOM 743 O O . THR A 1 89 ? 0.186 -1.584 -9.327 1.00 81.94 89 THR A O 1
ATOM 746 N N . GLY A 1 90 ? 0.776 -3.736 -9.087 1.00 80.06 90 GLY A N 1
ATOM 747 C CA . GLY A 1 90 ? 0.429 -4.190 -10.436 1.00 80.06 90 GLY A CA 1
ATOM 748 C C . GLY A 1 90 ? 1.452 -3.802 -11.510 1.00 80.06 90 GLY A C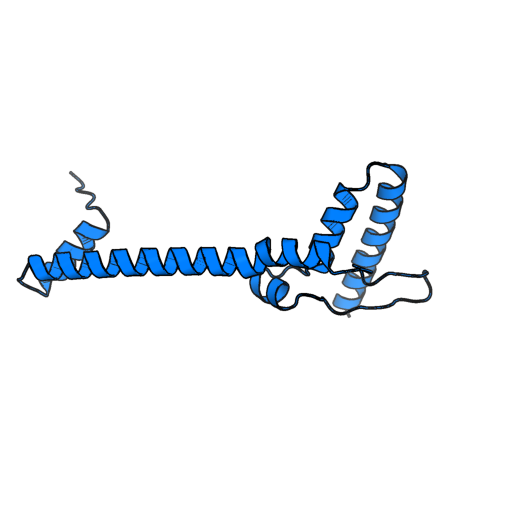 1
ATOM 749 O O . GLY A 1 90 ? 1.232 -4.078 -12.687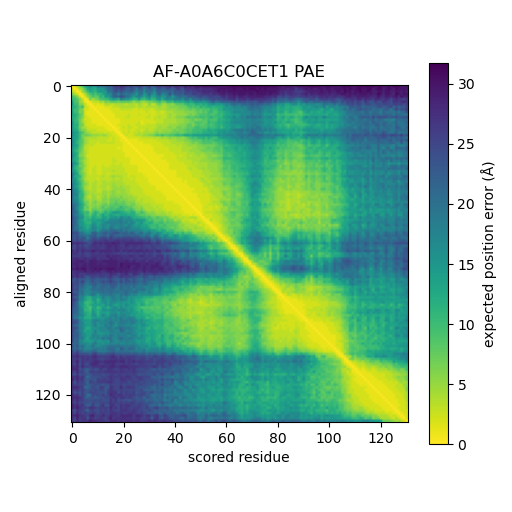 1.00 80.06 90 GLY A O 1
ATOM 750 N N . ILE A 1 91 ? 2.561 -3.161 -11.131 1.00 79.38 91 ILE A N 1
ATOM 751 C CA . ILE A 1 91 ? 3.569 -2.636 -12.054 1.00 79.38 91 ILE A CA 1
ATOM 752 C C . ILE A 1 91 ? 4.833 -3.475 -11.922 1.00 79.38 91 ILE A C 1
ATOM 754 O O . ILE A 1 91 ? 5.313 -3.715 -10.814 1.00 79.38 91 ILE A O 1
ATOM 758 N N . SER A 1 92 ? 5.374 -3.937 -13.051 1.00 82.12 92 SER A N 1
ATOM 759 C CA . SER A 1 92 ? 6.649 -4.651 -13.027 1.00 82.12 92 SER A CA 1
ATOM 760 C C . SER A 1 92 ? 7.756 -3.700 -12.599 1.00 82.12 92 SER A 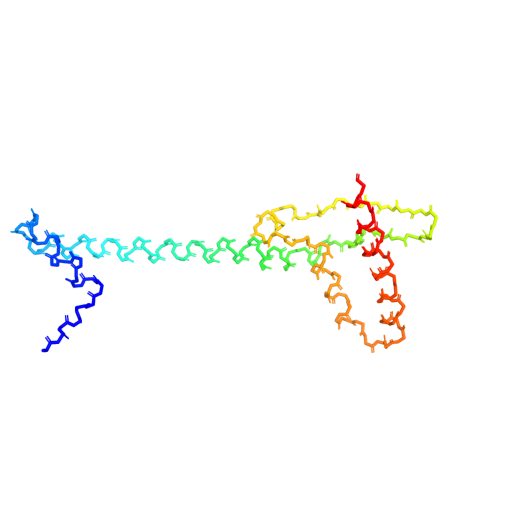C 1
ATOM 762 O O . SER A 1 92 ? 7.864 -2.582 -13.105 1.00 82.12 92 SER A O 1
ATOM 764 N N . TYR A 1 93 ? 8.613 -4.153 -11.694 1.00 78.06 93 TYR A N 1
ATOM 765 C CA . TYR A 1 93 ? 9.702 -3.319 -11.211 1.00 78.06 93 TYR A CA 1
ATOM 766 C C . TYR A 1 93 ? 10.724 -3.022 -12.326 1.00 78.06 93 TYR A C 1
ATOM 768 O O . TYR A 1 93 ? 11.307 -1.939 -12.350 1.00 78.06 93 TYR A O 1
ATOM 776 N N . GLN A 1 94 ? 10.847 -3.910 -13.324 1.00 76.31 94 GLN A N 1
ATOM 777 C CA . GLN A 1 94 ? 11.626 -3.648 -14.542 1.00 76.31 94 GLN A CA 1
ATOM 778 C C . GLN A 1 94 ? 11.129 -2.389 -15.283 1.00 76.31 94 GLN A C 1
ATOM 780 O O . GLN A 1 94 ? 11.932 -1.651 -15.834 1.00 76.31 94 GLN A O 1
ATOM 785 N N . VAL A 1 95 ? 9.827 -2.075 -15.262 1.00 77.31 95 VAL A N 1
ATOM 786 C CA . VAL A 1 95 ? 9.292 -0.847 -15.889 1.00 77.31 95 VAL A CA 1
ATOM 787 C C . VAL A 1 95 ? 9.719 0.403 -15.119 1.00 77.31 95 VAL A C 1
ATOM 789 O O . VAL A 1 95 ? 10.043 1.426 -15.716 1.00 77.31 95 VAL A O 1
ATOM 792 N N . VAL A 1 96 ? 9.748 0.329 -13.789 1.00 76.88 96 VAL A N 1
ATOM 793 C CA . VAL A 1 96 ? 10.179 1.449 -12.941 1.00 76.88 96 VAL A CA 1
ATOM 794 C C . VAL A 1 96 ? 11.648 1.763 -13.196 1.00 76.88 96 VAL A C 1
ATOM 796 O O . VAL A 1 96 ? 11.991 2.914 -13.457 1.00 76.88 96 VAL A O 1
ATOM 799 N N . GLU A 1 97 ? 12.513 0.748 -13.189 1.00 74.31 97 GLU A N 1
ATOM 800 C CA . GLU A 1 97 ? 13.930 0.933 -13.516 1.00 74.31 97 GLU A CA 1
ATOM 801 C C . GLU A 1 97 ? 14.125 1.520 -14.910 1.00 74.31 97 GLU A C 1
ATOM 803 O O . GLU A 1 97 ? 14.971 2.396 -15.078 1.00 74.31 97 GLU A O 1
ATOM 808 N N . LEU A 1 98 ? 13.307 1.101 -15.880 1.00 75.06 98 LEU A N 1
ATOM 809 C CA . LEU A 1 98 ? 13.368 1.614 -17.241 1.00 75.06 98 LEU A CA 1
ATOM 810 C C . LEU A 1 98 ? 13.110 3.119 -17.276 1.00 75.06 98 LEU A C 1
ATOM 812 O O . LEU A 1 98 ? 13.899 3.879 -17.829 1.00 75.06 98 LEU A O 1
ATOM 816 N N . ILE A 1 99 ? 12.036 3.558 -16.623 1.00 76.25 99 ILE A N 1
ATOM 817 C CA . ILE A 1 99 ? 11.701 4.979 -16.514 1.00 76.25 99 ILE A CA 1
ATOM 818 C C . ILE A 1 99 ? 12.853 5.753 -15.858 1.00 76.25 99 ILE A C 1
ATOM 820 O O . ILE A 1 99 ? 13.225 6.826 -16.329 1.00 76.25 99 ILE A O 1
ATOM 824 N N . HIS A 1 100 ? 13.460 5.209 -14.800 1.00 73.44 100 HIS A N 1
ATOM 825 C CA . HIS A 1 100 ? 14.603 5.845 -14.144 1.00 73.44 100 HIS A CA 1
ATOM 826 C C . HIS A 1 100 ? 15.843 5.951 -15.042 1.00 73.44 100 HIS A C 1
ATOM 828 O O . HIS A 1 100 ? 16.579 6.934 -14.929 1.00 73.44 100 HIS A O 1
ATOM 834 N N . GLU A 1 101 ? 16.097 4.973 -15.912 1.00 71.31 101 GLU A N 1
ATOM 835 C CA . GLU A 1 101 ? 17.186 5.055 -16.890 1.00 71.31 101 GLU A CA 1
ATOM 836 C C . GLU A 1 101 ? 16.891 6.070 -17.989 1.00 71.31 101 GLU A C 1
ATOM 838 O O . GLU A 1 101 ? 17.730 6.934 -18.228 1.00 71.31 101 GLU A O 1
ATOM 843 N N . LEU A 1 102 ? 15.683 6.061 -18.555 1.00 69.38 102 LEU A N 1
ATOM 844 C CA . LEU A 1 102 ? 15.248 7.046 -19.550 1.00 69.38 102 LEU A CA 1
ATOM 845 C C . LEU A 1 102 ? 15.366 8.485 -19.030 1.00 69.38 102 LEU A C 1
ATOM 847 O O . LEU A 1 102 ? 15.837 9.367 -19.739 1.00 69.38 102 LEU A O 1
ATOM 851 N N . ILE A 1 103 ? 15.012 8.722 -17.763 1.00 70.25 103 ILE A N 1
ATOM 852 C CA . ILE A 1 103 ? 15.166 10.038 -17.120 1.00 70.25 103 ILE A CA 1
ATOM 853 C C . ILE A 1 103 ? 16.646 10.417 -16.933 1.00 70.25 103 ILE A C 1
ATOM 855 O O . ILE A 1 103 ? 16.986 11.600 -16.939 1.00 70.25 103 ILE A O 1
ATOM 859 N N . ARG A 1 104 ? 17.537 9.437 -16.734 1.00 69.56 104 ARG A N 1
ATOM 860 C CA . ARG A 1 104 ? 18.984 9.663 -16.574 1.00 69.56 104 ARG A CA 1
ATOM 861 C C . ARG A 1 104 ? 19.704 9.924 -17.898 1.00 69.56 104 ARG A C 1
ATOM 863 O O . ARG A 1 104 ? 20.826 10.432 -17.860 1.00 69.56 104 ARG A O 1
ATOM 870 N N . ILE A 1 105 ? 19.110 9.580 -19.040 1.00 67.81 105 ILE A N 1
ATOM 871 C CA . ILE A 1 105 ? 19.695 9.836 -20.357 1.00 67.81 105 ILE A CA 1
ATOM 872 C C . ILE A 1 105 ? 19.583 11.334 -20.662 1.00 67.81 105 ILE A C 1
ATOM 874 O O . ILE A 1 105 ? 18.507 11.878 -20.890 1.00 67.81 105 ILE A O 1
ATOM 878 N N . PHE A 1 106 ? 20.727 12.017 -20.670 1.00 62.97 106 PHE A N 1
ATOM 879 C CA . PHE A 1 106 ? 20.818 13.433 -21.045 1.00 62.97 106 PHE A CA 1
ATOM 880 C C . PHE A 1 106 ? 20.957 13.644 -22.561 1.00 62.97 106 PHE A C 1
ATOM 882 O O . PHE A 1 106 ? 20.769 14.764 -23.040 1.00 62.97 106 PHE A O 1
ATOM 889 N N . ASP A 1 107 ? 21.286 12.590 -23.312 1.00 70.25 107 ASP A N 1
ATOM 890 C CA . ASP A 1 107 ? 21.532 12.653 -24.750 1.00 70.25 107 ASP A CA 1
ATOM 891 C C . ASP A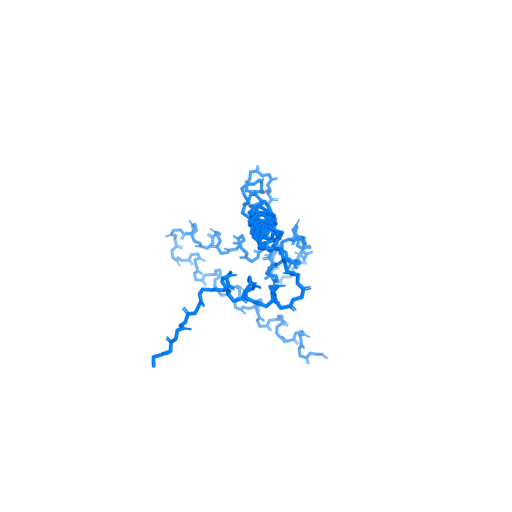 1 107 ? 20.286 12.245 -25.553 1.00 70.25 107 ASP A C 1
ATOM 893 O O . ASP A 1 107 ? 19.801 11.117 -25.473 1.00 70.25 107 ASP A O 1
ATOM 897 N N . LYS A 1 108 ? 19.752 13.186 -26.334 1.00 68.56 108 LYS A N 1
ATOM 898 C CA . LYS A 1 108 ? 18.466 13.035 -27.033 1.00 68.56 108 LYS A CA 1
ATOM 899 C C . LYS A 1 108 ? 18.502 11.998 -28.156 1.00 68.56 108 LYS A C 1
ATOM 901 O O . LYS A 1 108 ? 17.448 11.489 -28.524 1.00 68.56 108 LYS A O 1
ATOM 906 N N . GLU A 1 109 ? 19.673 11.698 -28.716 1.00 69.31 109 GLU A N 1
ATOM 907 C CA . GLU A 1 109 ? 19.785 10.719 -29.806 1.00 69.31 109 GLU A CA 1
ATOM 908 C C . GLU A 1 109 ? 19.565 9.282 -29.317 1.00 69.31 109 GLU A C 1
ATOM 910 O O . GLU A 1 109 ? 18.864 8.513 -29.974 1.00 69.31 109 GLU A O 1
ATOM 915 N N . TRP A 1 110 ? 20.076 8.950 -28.128 1.00 66.00 110 TRP A N 1
ATOM 916 C CA . TRP A 1 110 ? 19.860 7.647 -27.490 1.00 66.00 110 TRP A CA 1
ATOM 917 C C . TRP A 1 110 ? 18.400 7.440 -27.087 1.00 66.00 110 TRP A C 1
ATOM 919 O O . TRP A 1 110 ? 17.870 6.346 -27.254 1.00 66.00 110 TRP A O 1
ATOM 929 N N . LEU A 1 111 ? 17.718 8.513 -26.673 1.00 67.38 111 LEU A N 1
ATOM 930 C CA . LEU A 1 111 ? 16.299 8.474 -26.320 1.00 67.38 111 LEU A CA 1
ATOM 931 C C . LEU A 1 111 ? 15.419 8.016 -27.498 1.00 67.38 111 LEU A C 1
ATOM 933 O O . LEU A 1 111 ? 14.554 7.165 -27.331 1.00 67.38 111 LEU A O 1
ATOM 937 N N . ASN A 1 112 ? 15.675 8.535 -28.705 1.00 72.00 112 ASN A N 1
ATOM 938 C CA . ASN A 1 112 ? 14.912 8.162 -29.902 1.00 72.00 112 ASN A CA 1
ATOM 939 C C . ASN A 1 112 ? 15.126 6.692 -30.296 1.00 72.00 112 ASN A C 1
ATOM 941 O O . ASN A 1 112 ? 14.208 6.037 -30.793 1.00 72.00 112 ASN A O 1
ATOM 945 N N . TYR A 1 113 ? 16.348 6.183 -30.112 1.00 69.75 113 TYR A N 1
ATOM 946 C CA . TYR A 1 113 ? 16.677 4.786 -30.390 1.00 69.75 113 TYR A CA 1
ATOM 947 C C . TYR A 1 113 ? 15.996 3.840 -29.392 1.00 69.75 113 TYR A C 1
ATOM 949 O O . TYR A 1 113 ? 15.408 2.831 -29.792 1.00 69.75 113 TYR A O 1
ATOM 957 N N . ASP A 1 114 ? 16.009 4.203 -28.112 1.00 64.69 114 ASP A N 1
ATOM 958 C CA . ASP A 1 114 ? 15.358 3.449 -27.046 1.00 64.69 114 ASP A CA 1
ATOM 959 C C . ASP A 1 114 ? 13.825 3.458 -27.196 1.00 64.69 114 ASP A C 1
ATOM 961 O O . ASP A 1 114 ? 13.199 2.397 -27.151 1.00 64.69 114 ASP A O 1
ATOM 965 N N . ASP A 1 115 ? 13.211 4.608 -27.500 1.00 72.25 115 ASP A N 1
ATOM 966 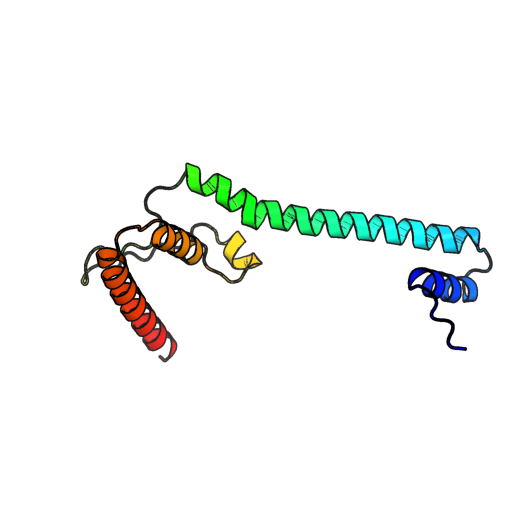C CA . ASP A 1 115 ? 11.768 4.719 -27.779 1.00 72.25 115 ASP A CA 1
ATOM 967 C C . ASP A 1 115 ? 11.328 3.823 -28.950 1.00 72.25 115 ASP A C 1
ATOM 969 O O . ASP A 1 115 ? 10.271 3.179 -28.895 1.00 72.25 115 ASP A O 1
ATOM 973 N N . MET A 1 116 ? 12.149 3.728 -30.003 1.00 75.62 116 MET A N 1
ATOM 974 C CA . MET A 1 116 ? 11.908 2.819 -31.127 1.00 75.62 116 MET A CA 1
ATOM 975 C C . MET A 1 116 ? 11.930 1.352 -30.671 1.00 75.62 116 MET A C 1
ATOM 977 O O . MET A 1 116 ? 11.047 0.575 -31.048 1.00 75.62 116 MET A O 1
ATOM 981 N N . LEU A 1 117 ? 12.917 0.962 -29.858 1.00 68.88 117 LEU A N 1
ATOM 982 C CA . LEU A 1 117 ? 13.026 -0.399 -29.328 1.00 68.88 117 LEU A CA 1
ATOM 983 C C . LEU A 1 117 ? 11.846 -0.756 -28.416 1.00 68.88 117 LEU A C 1
ATOM 985 O O . LEU A 1 117 ? 11.292 -1.851 -28.547 1.00 68.88 117 LEU A O 1
ATOM 989 N N . TYR A 1 118 ? 11.419 0.155 -27.537 1.00 70.69 118 TYR A N 1
ATOM 990 C CA . TYR A 1 118 ? 10.278 -0.082 -26.648 1.00 70.69 118 TYR A CA 1
ATOM 991 C C . TYR A 1 118 ? 8.951 -0.140 -27.392 1.00 70.69 118 TYR A C 1
ATOM 993 O O . TYR A 1 118 ? 8.123 -0.992 -27.070 1.00 70.69 118 TYR A O 1
ATOM 1001 N N . SER A 1 119 ? 8.769 0.688 -28.422 1.00 72.12 119 SER A N 1
ATOM 1002 C CA . SER A 1 119 ? 7.586 0.619 -29.288 1.00 72.12 119 SER A CA 1
ATOM 1003 C C . SER A 1 119 ? 7.497 -0.744 -29.982 1.00 72.12 119 SER A C 1
ATOM 1005 O O . SER A 1 119 ? 6.472 -1.417 -29.901 1.00 72.12 119 SER A O 1
ATOM 1007 N N . LYS A 1 120 ? 8.612 -1.218 -30.556 1.00 73.00 120 LYS A N 1
ATOM 1008 C CA . LYS A 1 120 ? 8.692 -2.541 -31.199 1.00 73.00 120 LYS A CA 1
ATOM 1009 C C . LYS A 1 120 ? 8.420 -3.679 -30.209 1.00 73.00 120 LYS A C 1
ATOM 1011 O O . LYS A 1 120 ? 7.746 -4.645 -30.554 1.00 73.00 120 LYS A O 1
ATOM 1016 N N . LEU A 1 121 ? 8.919 -3.578 -28.975 1.00 66.06 121 LEU A N 1
ATOM 1017 C CA . LEU A 1 121 ? 8.639 -4.555 -27.919 1.00 66.06 121 LEU A CA 1
ATOM 1018 C C . LEU A 1 121 ? 7.154 -4.565 -27.524 1.00 66.06 121 LEU A C 1
ATOM 1020 O O . LEU A 1 121 ? 6.575 -5.640 -27.377 1.00 66.06 121 LEU A O 1
ATOM 1024 N N . ALA A 1 122 ? 6.538 -3.392 -27.358 1.00 72.12 122 ALA A N 1
ATOM 1025 C CA . ALA A 1 122 ? 5.127 -3.268 -27.002 1.00 72.12 122 ALA A CA 1
ATOM 1026 C C . ALA A 1 122 ? 4.213 -3.886 -28.072 1.00 72.12 122 ALA A C 1
ATOM 1028 O O . ALA A 1 122 ? 3.301 -4.640 -27.727 1.00 72.12 122 ALA A O 1
ATOM 1029 N N . ASP A 1 123 ? 4.503 -3.640 -29.352 1.00 72.88 123 ASP A N 1
ATOM 1030 C CA . ASP A 1 123 ? 3.775 -4.238 -30.475 1.00 72.88 123 ASP A CA 1
ATOM 1031 C C . ASP A 1 123 ? 3.863 -5.772 -30.454 1.00 72.88 123 ASP A C 1
ATOM 1033 O O . ASP A 1 123 ? 2.844 -6.459 -30.543 1.00 72.88 123 ASP A O 1
ATOM 1037 N N . LEU A 1 124 ? 5.066 -6.321 -30.242 1.00 70.88 124 LEU A N 1
ATOM 1038 C CA . LEU A 1 124 ? 5.280 -7.770 -30.149 1.00 70.88 124 LEU A CA 1
ATOM 1039 C C . LEU A 1 124 ? 4.511 -8.408 -28.982 1.00 70.88 124 LEU A C 1
ATOM 1041 O O . LEU A 1 124 ? 3.939 -9.487 -29.139 1.00 70.88 124 LEU A O 1
ATOM 1045 N N . ILE A 1 125 ? 4.470 -7.746 -27.821 1.00 69.56 125 ILE A N 1
ATOM 1046 C CA . ILE A 1 125 ? 3.688 -8.209 -26.665 1.00 69.56 125 ILE A CA 1
ATOM 1047 C C . ILE A 1 125 ? 2.193 -8.200 -27.004 1.00 69.56 125 ILE A C 1
ATOM 1049 O O . ILE A 1 125 ? 1.494 -9.174 -26.730 1.00 69.56 125 ILE A O 1
ATOM 1053 N N . MET A 1 126 ? 1.697 -7.122 -27.614 1.00 71.50 126 MET A N 1
ATOM 1054 C CA . MET A 1 126 ? 0.287 -6.999 -27.988 1.00 71.50 126 MET A CA 1
ATOM 1055 C C . MET A 1 126 ? -0.148 -8.070 -28.989 1.00 71.50 126 MET A C 1
ATOM 1057 O O . MET A 1 126 ? -1.281 -8.541 -28.917 1.00 71.50 126 MET A O 1
ATOM 1061 N N . ASP A 1 127 ? 0.724 -8.467 -29.910 1.00 74.38 127 ASP A N 1
ATOM 1062 C CA . ASP A 1 127 ? 0.423 -9.514 -30.884 1.00 74.38 127 ASP A CA 1
ATOM 1063 C C . ASP A 1 127 ? 0.444 -10.925 -30.282 1.00 74.38 127 ASP A C 1
ATOM 1065 O O . ASP A 1 127 ? -0.361 -11.764 -30.687 1.00 74.38 127 ASP A O 1
ATOM 1069 N N . GLU A 1 128 ? 1.286 -11.188 -29.280 1.00 72.62 128 GLU A N 1
ATOM 1070 C CA . GLU A 1 128 ? 1.216 -12.419 -28.476 1.00 72.62 128 GLU A CA 1
ATOM 1071 C C . GLU A 1 128 ? -0.087 -12.498 -27.667 1.00 72.62 128 GLU A C 1
ATOM 1073 O O . GLU A 1 128 ? -0.728 -13.542 -27.655 1.00 72.62 128 GLU A O 1
ATOM 1078 N N . TYR A 1 129 ? -0.526 -11.397 -27.048 1.00 66.62 129 TYR A N 1
ATOM 1079 C CA . TYR A 1 129 ? -1.764 -11.361 -26.251 1.00 66.62 129 TYR A CA 1
ATOM 1080 C C . TYR A 1 129 ? -3.056 -11.525 -27.069 1.00 66.62 129 TYR A C 1
ATOM 1082 O O . TYR A 1 129 ? -4.104 -11.821 -26.496 1.00 66.62 129 TYR A O 1
ATOM 1090 N N . LYS A 1 130 ? -3.013 -11.284 -28.385 1.00 68.19 130 LYS A N 1
ATOM 1091 C CA . LYS A 1 130 ? -4.159 -11.473 -29.292 1.00 68.19 130 LYS A CA 1
ATOM 1092 C C . LYS A 1 130 ? -4.311 -12.916 -29.789 1.00 68.19 130 LYS A C 1
ATOM 1094 O O . LYS A 1 130 ? -5.348 -13.211 -30.386 1.00 68.19 130 LYS A O 1
ATOM 1099 N N . LYS A 1 131 ? -3.290 -13.764 -29.630 1.00 51.97 131 LYS A N 1
ATOM 1100 C CA . LYS A 1 131 ? -3.360 -15.197 -29.958 1.00 51.97 131 LYS A CA 1
ATOM 1101 C C . LYS A 1 131 ? -4.084 -15.967 -28.859 1.00 51.97 131 LYS A C 1
ATOM 1103 O O . LYS A 1 131 ? -4.786 -16.933 -29.229 1.00 51.97 131 LYS A O 1
#

Mean predicted aligned error: 13.03 Å

Secondary structure (DSSP, 8-state):
------HHHHHHHHHTTT-S-HHHHHHHHHHHHHHHHHHHHHHHHHHIIIIIIHHHHHHTT-S--S--EEETTEE--PPPS-HHHHHHHSS-HHHHHHHHHHHH---HHHHHHHHHHHHHHHHHHHHHHT-

pLDDT: mean 74.89, std 14.43, range [30.89, 95.56]

Organism: NCBI:txid1070528

Sequence (131 aa):
MLITLSTNKRIIFLLSQLINEPAICDKIVEIKDEEEKKDALKYHYERWENIAGSHYILHDTHAGKFSIIHNETNYIVKKDHKPIFYNITGISYQVVELIHELIRIFDKEWLNYDDMLYSKLADLIMDEYKK

Foldseek 3Di:
DDPPDDPLRVQLVVVCVVDVPSVVSVVVSVVVVVVVVVVVVVVVVVCCVLPVVVVVVDVVPDDPLAQDPVDPVDTRHDDQPRVSNCVVPVDRVSVVVVVVVLVVDPDVVVNVVVVVVVVVVVVVVVVVVVD

Radius of gyration: 25.89 Å; Cα contacts (8 Å, |Δi|>4): 57; chains: 1; bounding box: 55×39×63 Å

Solvent-accessible surface area (backbone atoms only — not comparable to full-atom values): 7844 Å² total; per-residue (Å²): 134,86,82,80,65,54,72,65,56,49,48,38,58,57,39,48,75,79,40,94,44,68,72,59,37,53,50,52,52,52,51,51,54,52,49,52,52,50,50,52,51,50,55,54,49,54,48,40,47,56,52,53,50,45,47,63,60,46,7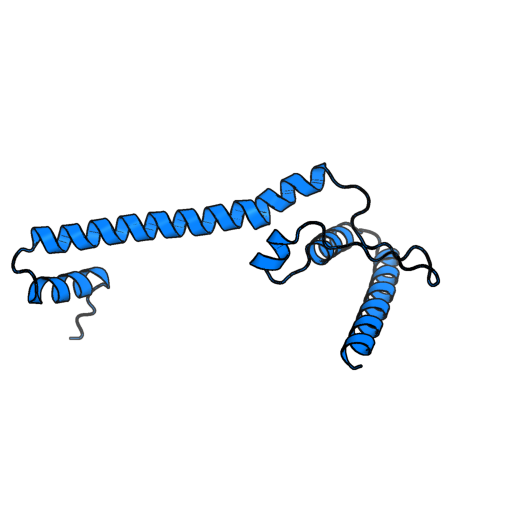0,79,72,68,85,77,82,59,56,53,71,79,45,103,86,47,78,48,87,58,78,69,92,43,60,68,40,22,74,74,68,76,46,58,50,53,58,54,53,46,54,56,50,59,70,66,56,86,55,70,70,60,51,57,54,50,53,51,52,52,51,56,50,51,52,53,52,54,57,60,75,73,108